Protein AF-A0A0B7N063-F1 (afdb_monomer_lite)

pLDDT: mean 73.92, std 15.14, range [39.44, 93.81]

Secondary structure (DSSP, 8-state):
-HHHHHHHHHHHHHHHHHHHHHHTS---------S------------PPP------HHHHHHHTTTS-TT-SPPPPHHHHHHHHHT-TTTTT------TTS--GGGS---

Structure (mmCIF, N/CA/C/O backbone):
data_AF-A0A0B7N063-F1
#
_entry.id   AF-A0A0B7N063-F1
#
loop_
_atom_site.group_PDB
_atom_site.id
_atom_site.type_symbol
_atom_site.label_atom_id
_atom_site.label_alt_id
_atom_site.label_comp_id
_atom_site.label_asym_id
_atom_site.label_entity_id
_atom_site.label_seq_id
_atom_site.pdbx_PDB_ins_code
_atom_site.Cartn_x
_atom_site.Cartn_y
_atom_site.Cartn_z
_atom_site.occupancy
_atom_site.B_iso_or_equiv
_atom_site.auth_seq_id
_atom_site.auth_comp_id
_atom_site.auth_asym_id
_atom_site.auth_atom_id
_atom_site.pdbx_PDB_model_num
ATOM 1 N N . MET A 1 1 ? -16.405 14.744 38.954 1.00 54.72 1 MET A N 1
ATOM 2 C CA . MET A 1 1 ? -15.033 14.353 38.566 1.00 54.72 1 MET A CA 1
ATOM 3 C C . MET A 1 1 ? -14.800 12.830 38.615 1.00 54.72 1 MET A C 1
ATOM 5 O O . MET A 1 1 ? -13.876 12.385 37.967 1.00 54.72 1 MET A O 1
ATOM 9 N N . SER A 1 2 ? -15.652 12.020 39.273 1.00 67.88 2 SER A N 1
ATOM 10 C CA . SER A 1 2 ? -15.370 10.596 39.583 1.00 67.88 2 SER A CA 1
ATOM 11 C C . SER A 1 2 ? -15.462 9.564 38.438 1.00 67.88 2 SER A C 1
ATOM 13 O O . SER A 1 2 ? -14.780 8.551 38.487 1.00 67.88 2 SER A O 1
ATOM 15 N N . SER A 1 3 ? -16.297 9.777 37.412 1.00 80.12 3 SER A N 1
ATOM 16 C CA . SER A 1 3 ? -16.650 8.708 36.450 1.00 80.12 3 SER A CA 1
ATOM 17 C C . SER A 1 3 ? -15.555 8.377 35.424 1.00 80.12 3 SER A C 1
ATOM 19 O O . SER A 1 3 ? -15.443 7.231 34.996 1.00 80.12 3 SER A O 1
ATOM 21 N N . LEU A 1 4 ? -14.731 9.355 35.035 1.00 86.38 4 LEU A N 1
ATOM 22 C CA . LEU A 1 4 ? -13.675 9.145 34.038 1.00 86.38 4 LEU A CA 1
ATOM 23 C C . LEU A 1 4 ? -12.477 8.397 34.632 1.00 86.38 4 LEU A C 1
ATOM 25 O O . LEU A 1 4 ? -11.893 7.531 33.985 1.00 86.38 4 LEU A O 1
ATOM 29 N N . GLU A 1 5 ? -12.137 8.712 35.881 1.00 87.19 5 GLU A N 1
ATOM 30 C CA . GLU A 1 5 ? -11.082 8.019 36.616 1.00 87.19 5 GLU A CA 1
ATOM 31 C C . GLU A 1 5 ? -11.471 6.556 36.837 1.00 87.19 5 GLU A C 1
ATOM 33 O O . GLU A 1 5 ? -10.658 5.664 36.621 1.00 87.19 5 GLU A O 1
ATOM 38 N N . GLU A 1 6 ? -12.729 6.285 37.180 1.00 87.50 6 GLU A N 1
ATOM 39 C CA . GLU A 1 6 ? -13.242 4.923 37.348 1.00 87.50 6 GLU A CA 1
ATOM 40 C C . GLU A 1 6 ? -13.185 4.112 36.041 1.00 87.50 6 GLU A C 1
ATOM 42 O O . GLU A 1 6 ? -12.720 2.970 36.034 1.00 87.50 6 GLU A O 1
ATOM 47 N N . GLN A 1 7 ? -13.541 4.728 34.909 1.00 89.62 7 GLN A N 1
ATOM 48 C CA . GLN A 1 7 ? -13.414 4.100 33.591 1.00 89.62 7 GLN A CA 1
ATOM 49 C C . GLN A 1 7 ? -11.950 3.792 33.233 1.00 89.62 7 GLN A C 1
ATOM 51 O O . GLN A 1 7 ? -11.662 2.730 32.675 1.00 89.62 7 GLN A O 1
ATOM 56 N N . LEU A 1 8 ? -11.017 4.687 33.572 1.00 93.75 8 LEU A N 1
ATOM 57 C CA . LEU A 1 8 ? -9.590 4.490 33.315 1.00 93.75 8 LEU A CA 1
ATOM 58 C C . LEU A 1 8 ? -9.012 3.350 34.166 1.00 93.75 8 LEU A C 1
ATOM 60 O O . LEU A 1 8 ? -8.255 2.529 33.646 1.00 93.75 8 LEU A O 1
ATOM 64 N N . HIS A 1 9 ? -9.421 3.241 35.433 1.00 93.56 9 HIS A N 1
ATOM 65 C CA . HIS A 1 9 ? -9.031 2.126 36.301 1.00 93.56 9 HIS A CA 1
ATOM 66 C C . HIS A 1 9 ? -9.573 0.788 35.795 1.00 93.56 9 HIS A C 1
ATOM 68 O O . HIS A 1 9 ? -8.835 -0.197 35.760 1.00 93.56 9 HIS A O 1
ATOM 74 N N . MET A 1 10 ? -10.830 0.750 35.350 1.00 92.81 10 MET A N 1
ATOM 75 C CA . MET A 1 10 ? -11.431 -0.459 34.787 1.00 92.81 10 MET A CA 1
ATOM 76 C C . MET A 1 10 ? -10.709 -0.901 33.507 1.00 92.81 10 MET A C 1
ATOM 78 O O . MET A 1 10 ? -10.372 -2.076 33.360 1.00 92.81 10 MET A O 1
ATOM 82 N N . MET A 1 11 ? -10.396 0.041 32.612 1.00 93.75 11 MET A N 1
ATOM 83 C CA . MET A 1 11 ? -9.627 -0.249 31.399 1.00 93.75 11 MET A CA 1
ATOM 84 C C . MET A 1 11 ? -8.227 -0.775 31.741 1.00 93.75 11 MET A C 1
ATOM 86 O O . MET A 1 11 ? -7.760 -1.743 31.140 1.00 93.75 11 MET A O 1
ATOM 90 N N . GLN A 1 12 ? -7.565 -0.178 32.734 1.00 93.81 12 GLN A N 1
ATOM 91 C CA . GLN A 1 12 ? -6.245 -0.618 33.171 1.00 93.81 12 GLN A CA 1
ATOM 92 C C . GLN A 1 12 ? -6.275 -2.032 33.764 1.00 93.81 12 GLN A C 1
ATOM 94 O O . GLN A 1 12 ? -5.411 -2.840 33.433 1.00 93.81 12 GLN A O 1
ATOM 99 N N . GLN A 1 13 ? -7.294 -2.371 34.558 1.00 92.06 13 GLN A N 1
ATOM 100 C CA . GLN A 1 13 ? -7.481 -3.736 35.062 1.00 92.06 13 GLN A CA 1
ATOM 101 C C . GLN A 1 13 ? -7.684 -4.747 33.930 1.00 92.06 13 GLN A C 1
ATOM 103 O O . GLN A 1 13 ? -7.097 -5.829 33.963 1.00 92.06 13 GLN A O 1
ATOM 108 N N . GLN A 1 14 ? -8.459 -4.385 32.905 1.00 91.31 14 GLN A N 1
ATOM 109 C CA . GLN A 1 14 ? -8.669 -5.234 31.732 1.00 91.31 14 GLN A CA 1
ATOM 110 C C . GLN A 1 14 ? -7.360 -5.518 30.984 1.00 91.31 14 GLN A C 1
ATOM 112 O O . GLN A 1 14 ? -7.111 -6.658 30.595 1.00 91.31 14 GLN A O 1
ATOM 117 N N . ILE A 1 15 ? -6.511 -4.500 30.815 1.00 92.56 15 ILE A N 1
ATOM 118 C CA . ILE A 1 15 ? -5.206 -4.636 30.154 1.00 92.56 15 ILE A CA 1
ATOM 119 C C . ILE A 1 15 ? -4.285 -5.553 30.964 1.00 92.56 15 ILE A C 1
ATOM 121 O O . ILE A 1 15 ? -3.679 -6.459 30.392 1.00 92.56 15 ILE A O 1
ATOM 125 N N . THR A 1 16 ? -4.211 -5.361 32.282 1.00 92.38 16 THR A N 1
ATOM 126 C CA . THR A 1 16 ? -3.376 -6.188 33.164 1.00 92.38 16 THR A CA 1
ATOM 127 C C . THR A 1 16 ? -3.793 -7.657 33.119 1.00 92.38 16 THR A C 1
ATOM 129 O O . THR A 1 16 ? -2.941 -8.528 32.950 1.00 92.38 16 THR A O 1
ATOM 132 N N . ALA A 1 17 ? -5.098 -7.939 33.175 1.00 89.50 17 ALA A N 1
ATOM 133 C CA . ALA A 1 17 ? -5.614 -9.303 33.077 1.00 89.50 17 ALA A CA 1
ATOM 134 C C . ALA A 1 17 ? -5.241 -9.968 31.738 1.00 89.50 17 ALA A C 1
ATOM 136 O O . ALA A 1 17 ? -4.841 -11.132 31.705 1.00 89.50 17 ALA A O 1
ATOM 137 N N . LEU A 1 18 ? -5.308 -9.220 30.631 1.00 87.75 18 LEU A N 1
ATOM 138 C CA . LEU A 1 18 ? -4.932 -9.721 29.306 1.00 87.75 18 LEU A CA 1
ATOM 139 C C . LEU A 1 18 ? -3.427 -10.008 29.198 1.00 87.75 18 LEU A C 1
ATOM 141 O O . LEU A 1 18 ? -3.026 -11.007 28.599 1.00 87.75 18 LEU A O 1
ATOM 145 N N . GLN A 1 19 ? -2.593 -9.154 29.795 1.00 85.88 19 GLN A N 1
ATOM 146 C CA . GLN A 1 19 ? -1.142 -9.343 29.833 1.00 85.88 19 GLN A CA 1
ATOM 147 C C . GLN A 1 19 ? -0.747 -10.583 30.636 1.00 85.88 19 GLN A C 1
ATOM 149 O O . GLN A 1 19 ? 0.129 -11.329 30.200 1.00 85.88 19 GLN A O 1
ATOM 154 N N . GLU A 1 20 ? -1.407 -10.833 31.767 1.00 84.50 20 GLU A N 1
ATOM 155 C CA . GLU A 1 20 ? -1.178 -12.023 32.589 1.00 84.50 20 GLU A CA 1
ATOM 156 C C . GLU A 1 20 ? -1.588 -13.305 31.848 1.00 84.50 20 GLU A C 1
ATOM 158 O O . GLU A 1 20 ? -0.870 -14.306 31.874 1.00 84.50 20 GLU A O 1
ATOM 163 N N . GLN A 1 21 ? -2.683 -13.254 31.084 1.00 80.94 21 GLN A N 1
ATOM 164 C CA . GLN A 1 21 ? -3.135 -14.370 30.253 1.00 80.94 21 GLN A CA 1
ATOM 165 C C . GLN A 1 21 ? -2.151 -14.706 29.119 1.00 80.94 21 GLN A C 1
ATOM 167 O O . GLN A 1 21 ? -1.967 -15.879 28.795 1.00 80.94 21 GLN A O 1
ATOM 172 N N . LEU A 1 22 ? -1.503 -13.694 28.529 1.00 78.94 22 LEU A N 1
ATOM 173 C CA . LEU A 1 22 ? -0.455 -13.886 27.519 1.00 78.94 22 LEU A CA 1
ATOM 174 C C . LEU A 1 22 ? 0.868 -14.358 28.131 1.00 78.94 22 LEU A C 1
ATOM 176 O O . LEU A 1 22 ? 1.549 -15.178 27.524 1.00 78.94 22 LEU A O 1
ATOM 180 N N . HIS A 1 23 ? 1.222 -13.885 29.329 1.00 74.06 23 HIS A N 1
ATOM 181 C CA . HIS A 1 23 ? 2.423 -14.337 30.041 1.00 74.06 23 HIS A CA 1
ATOM 182 C C . HIS A 1 23 ? 2.328 -15.796 30.488 1.00 74.06 23 HIS A C 1
ATOM 184 O O . HIS A 1 23 ? 3.316 -16.524 30.435 1.00 74.06 23 HIS A O 1
ATOM 190 N N . ASN A 1 24 ? 1.136 -16.225 30.904 1.00 71.75 24 ASN A N 1
ATOM 191 C CA . ASN A 1 24 ? 0.874 -17.595 31.334 1.00 71.75 24 ASN A CA 1
ATOM 192 C C . ASN A 1 24 ? 0.534 -18.530 30.163 1.00 71.75 24 ASN A C 1
ATOM 194 O O . ASN A 1 24 ? 0.303 -19.723 30.376 1.00 71.75 24 ASN A O 1
ATOM 198 N N . ALA A 1 25 ? 0.499 -18.019 28.926 1.00 62.91 25 ALA A N 1
ATOM 199 C CA . ALA A 1 25 ? 0.357 -18.859 27.752 1.00 62.91 25 ALA A CA 1
ATOM 200 C C . ALA A 1 25 ? 1.618 -19.732 27.623 1.00 62.91 25 ALA A C 1
ATOM 202 O O . ALA A 1 25 ? 2.727 -19.197 27.560 1.00 62.91 25 ALA A O 1
ATOM 203 N N . PRO A 1 26 ? 1.492 -21.071 27.588 1.00 61.53 26 PRO A N 1
ATOM 204 C CA . PRO A 1 26 ? 2.647 -21.941 27.456 1.00 61.53 26 PRO A CA 1
ATOM 205 C C . PRO A 1 26 ? 3.354 -21.655 26.129 1.00 61.53 26 PRO A C 1
ATOM 207 O O . PRO A 1 26 ? 2.873 -22.016 25.055 1.00 61.53 26 PRO A O 1
ATOM 210 N N . LEU A 1 27 ? 4.527 -21.027 26.214 1.00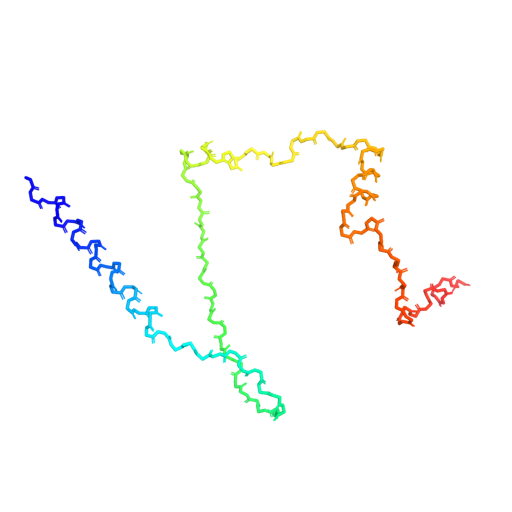 59.38 27 LEU A N 1
ATOM 211 C CA . LEU A 1 27 ? 5.497 -20.928 25.130 1.00 59.38 27 LEU A CA 1
ATOM 212 C C . LEU A 1 27 ? 6.179 -22.288 24.969 1.00 59.38 27 LEU A C 1
ATOM 214 O O . LEU A 1 27 ? 7.375 -22.426 25.211 1.00 59.38 27 LEU A O 1
ATOM 218 N N . THR A 1 28 ? 5.429 -23.330 24.606 1.00 57.94 28 THR A N 1
ATOM 219 C CA . THR A 1 28 ? 6.072 -24.530 24.070 1.00 57.94 28 THR A CA 1
ATOM 220 C C . THR A 1 28 ? 6.726 -24.121 22.755 1.00 57.94 28 THR A C 1
ATOM 222 O O . THR A 1 28 ? 6.000 -23.709 21.842 1.00 57.94 28 THR A O 1
ATOM 225 N N . PRO A 1 29 ? 8.063 -24.209 22.626 1.00 53.00 29 PRO A N 1
ATOM 226 C CA . PRO A 1 29 ? 8.703 -24.067 21.330 1.00 53.00 29 PRO A CA 1
ATOM 227 C C . PRO A 1 29 ? 8.032 -25.060 20.381 1.00 53.00 29 PRO A C 1
ATOM 229 O O . PRO A 1 29 ? 7.755 -26.193 20.783 1.00 53.00 29 PRO A O 1
ATOM 232 N N . MET A 1 30 ? 7.748 -24.659 19.139 1.00 49.19 30 MET A N 1
ATOM 233 C CA . MET A 1 30 ? 7.413 -25.616 18.084 1.00 49.19 30 MET A CA 1
ATOM 234 C C . MET A 1 30 ? 8.639 -26.502 17.854 1.00 49.19 30 MET A C 1
ATOM 236 O O . MET A 1 30 ? 9.471 -26.241 16.991 1.00 49.19 30 MET A O 1
ATOM 240 N N . GLN A 1 31 ? 8.789 -27.525 18.686 1.00 45.75 31 GLN A N 1
ATOM 241 C CA . GLN A 1 31 ? 9.777 -28.561 18.510 1.00 45.75 31 GLN A CA 1
ATOM 242 C C . GLN A 1 31 ? 9.187 -29.502 17.466 1.00 45.75 31 GLN A C 1
ATOM 244 O O . GLN A 1 31 ? 8.264 -30.266 17.750 1.00 45.75 31 GLN A O 1
ATOM 249 N N . SER A 1 32 ? 9.667 -29.385 16.230 1.00 45.94 32 SER A N 1
ATOM 250 C CA . SER A 1 32 ? 9.403 -30.362 15.180 1.00 45.94 32 SER A CA 1
ATOM 251 C C . SER A 1 32 ? 9.949 -31.705 15.662 1.00 45.94 32 SER A C 1
ATOM 253 O O . SER A 1 32 ? 11.153 -31.945 15.609 1.00 45.94 32 SER A O 1
ATOM 255 N N . ALA A 1 33 ? 9.082 -32.545 16.225 1.00 41.09 33 ALA A N 1
ATOM 256 C CA . ALA A 1 33 ? 9.431 -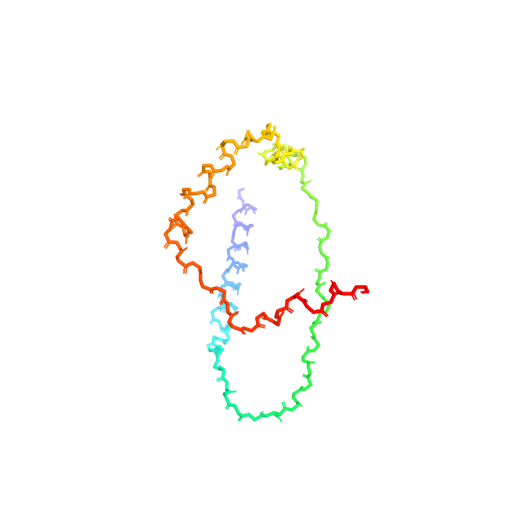33.913 16.562 1.00 41.09 33 ALA A CA 1
ATOM 257 C C . ALA A 1 33 ? 9.555 -34.687 15.249 1.00 41.09 33 ALA A C 1
ATOM 259 O O . ALA A 1 33 ? 8.559 -34.990 14.590 1.00 41.09 33 ALA A O 1
ATOM 260 N N . ASP A 1 34 ? 10.798 -34.936 14.854 1.00 47.47 34 ASP A N 1
ATOM 261 C CA . ASP A 1 34 ? 11.122 -35.833 13.761 1.00 47.47 34 ASP A CA 1
ATOM 262 C C . ASP A 1 34 ? 10.727 -37.263 14.164 1.00 47.47 34 ASP A C 1
ATOM 264 O O . ASP A 1 34 ? 11.034 -37.719 15.266 1.00 47.47 34 ASP A O 1
ATOM 268 N N . GLY A 1 35 ? 10.011 -37.953 13.277 1.00 52.84 35 GLY A N 1
ATOM 269 C CA . GLY A 1 35 ? 9.783 -39.396 13.355 1.00 52.84 35 GLY A CA 1
ATOM 270 C C . GLY A 1 35 ? 8.786 -39.888 14.409 1.00 52.84 35 GLY A C 1
ATOM 271 O O . GLY A 1 35 ? 9.168 -40.347 15.479 1.00 52.84 35 GLY A O 1
ATOM 272 N N . THR A 1 36 ? 7.501 -39.923 14.051 1.00 39.44 36 THR A N 1
ATOM 273 C CA . THR A 1 36 ? 6.638 -41.128 14.059 1.00 39.44 36 THR A CA 1
ATOM 274 C C . THR A 1 36 ? 5.214 -40.667 13.781 1.00 39.44 36 THR A C 1
ATOM 276 O O . THR A 1 36 ? 4.638 -39.898 14.549 1.00 39.44 36 THR A O 1
ATOM 279 N N . ALA A 1 37 ? 4.649 -41.136 12.668 1.00 49.28 37 ALA A N 1
ATOM 280 C CA . ALA A 1 37 ? 3.265 -40.911 12.278 1.00 49.28 37 ALA A CA 1
ATOM 281 C C . ALA A 1 37 ? 2.309 -41.478 13.340 1.00 49.28 37 ALA A C 1
ATOM 283 O O . ALA A 1 37 ? 1.847 -42.611 13.253 1.00 49.28 37 ALA A O 1
ATOM 284 N N . THR A 1 38 ? 2.018 -40.675 14.358 1.00 43.34 38 THR A N 1
ATOM 285 C CA . THR A 1 38 ? 0.880 -40.883 15.243 1.00 43.34 38 THR A CA 1
ATOM 286 C C . THR A 1 38 ? -0.240 -40.042 14.664 1.00 43.34 38 THR A C 1
ATOM 288 O O . THR A 1 38 ? -0.150 -38.815 14.627 1.00 43.34 38 THR A O 1
ATOM 291 N N . THR A 1 39 ? -1.270 -40.708 14.152 1.00 56.00 39 THR A N 1
ATOM 292 C CA . THR A 1 39 ? -2.530 -40.111 13.712 1.00 56.00 39 THR A CA 1
ATOM 293 C C . THR A 1 39 ? -3.207 -39.429 14.901 1.00 56.00 39 THR A C 1
ATOM 295 O O . THR A 1 39 ? -4.095 -39.990 15.539 1.00 56.00 39 THR A O 1
ATOM 298 N N . LEU A 1 40 ? -2.754 -38.226 15.245 1.00 57.28 40 LEU A N 1
ATOM 299 C CA . LEU A 1 40 ? -3.515 -37.314 16.082 1.00 57.28 40 LEU A CA 1
ATOM 300 C C . LEU A 1 40 ? -4.774 -36.930 15.295 1.00 57.28 40 LEU A C 1
ATOM 302 O O . LEU A 1 40 ? -4.665 -36.655 14.094 1.00 57.28 40 LEU A O 1
ATOM 306 N N . PRO A 1 41 ? -5.963 -36.906 15.924 1.00 57.12 41 PRO A N 1
ATOM 307 C CA . PRO A 1 41 ? -7.140 -36.360 15.269 1.00 57.12 41 PRO A CA 1
ATOM 308 C C . PRO A 1 41 ? -6.778 -34.931 14.874 1.00 57.12 41 PRO A C 1
ATOM 310 O O . PRO A 1 41 ? -6.352 -34.155 15.735 1.00 57.12 41 PRO A O 1
ATOM 313 N N . LEU A 1 42 ? -6.855 -34.617 13.573 1.00 62.19 42 LEU A N 1
ATOM 314 C CA . LEU A 1 42 ? -6.657 -33.258 13.077 1.00 62.19 42 LEU A CA 1
ATOM 315 C C . LEU A 1 42 ? -7.472 -32.354 13.995 1.00 62.19 42 LEU A C 1
ATOM 317 O O . LEU A 1 42 ? -8.695 -32.490 14.046 1.00 62.19 42 LEU A O 1
ATOM 321 N N . ARG A 1 43 ? -6.791 -31.511 14.784 1.00 61.38 43 ARG A N 1
ATOM 322 C CA . ARG A 1 43 ? -7.467 -30.576 15.681 1.00 61.38 43 ARG A CA 1
ATOM 323 C C . ARG A 1 43 ? -8.490 -29.862 14.817 1.00 61.38 43 ARG A C 1
ATOM 325 O O . ARG A 1 43 ? -8.082 -29.289 13.809 1.00 61.38 43 ARG A O 1
ATOM 332 N N . SER A 1 44 ? -9.780 -29.964 15.152 1.00 62.28 44 SER A N 1
ATOM 333 C CA . SER A 1 44 ? -10.813 -29.200 14.461 1.00 62.28 44 SER A CA 1
ATOM 334 C C . SER A 1 44 ? -10.335 -27.761 14.467 1.00 62.28 44 SER A C 1
ATOM 336 O O . SER A 1 44 ? -10.284 -27.128 15.522 1.00 62.28 44 SER A O 1
ATOM 338 N N . MET A 1 45 ? -9.875 -27.294 13.308 1.00 64.19 45 MET A N 1
ATOM 339 C CA . MET A 1 45 ? -9.544 -25.902 13.084 1.00 64.19 45 MET A CA 1
ATOM 340 C C . MET A 1 45 ? -10.887 -25.221 13.267 1.00 64.19 45 MET A C 1
ATOM 342 O O . MET A 1 45 ? -11.742 -25.319 12.387 1.00 64.19 45 MET A O 1
ATOM 346 N N . GLY A 1 46 ? -11.132 -24.707 14.478 1.00 67.19 46 GLY A N 1
ATOM 347 C CA . GLY A 1 46 ? -12.392 -24.072 14.828 1.00 67.19 46 GLY A CA 1
ATOM 348 C C . GLY A 1 46 ? -12.778 -23.130 13.700 1.00 67.19 46 GLY A C 1
ATOM 349 O O . GLY A 1 46 ? -11.904 -22.512 13.087 1.00 67.19 46 GLY A O 1
ATOM 350 N N . THR A 1 47 ? -14.065 -23.079 13.369 1.00 69.06 47 THR A N 1
ATOM 351 C CA . THR A 1 47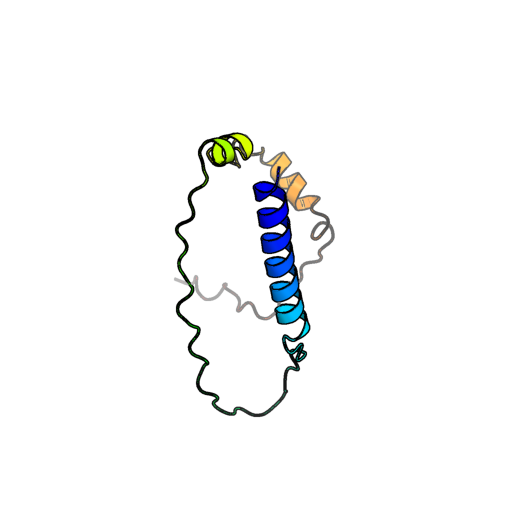 ? -14.562 -22.189 12.320 1.00 69.06 47 THR A CA 1
ATOM 352 C C . THR A 1 47 ? -14.023 -20.796 12.592 1.00 69.06 47 THR A C 1
ATOM 354 O O . THR A 1 47 ? -14.334 -20.210 13.631 1.00 69.06 47 THR A O 1
ATOM 357 N N . ARG A 1 48 ? -13.145 -20.316 11.701 1.00 76.56 48 ARG A N 1
ATOM 358 C CA . ARG A 1 48 ? -12.511 -19.007 11.826 1.00 76.56 48 ARG A CA 1
ATOM 359 C C . ARG A 1 48 ? -13.638 -17.992 12.015 1.00 76.56 48 ARG A C 1
ATOM 361 O O . ARG A 1 48 ? -14.503 -17.936 11.140 1.00 76.56 48 ARG A O 1
ATOM 368 N N . PRO A 1 49 ? -13.667 -17.241 13.127 1.00 77.19 49 PRO A N 1
ATOM 369 C CA . PRO A 1 49 ? -14.675 -16.216 13.312 1.00 77.19 49 PRO A CA 1
ATOM 370 C C . PRO A 1 49 ? -14.636 -15.282 12.104 1.00 77.19 49 PRO A C 1
ATOM 372 O O . PRO A 1 49 ? -13.577 -14.750 11.756 1.00 77.19 49 PRO A O 1
ATOM 375 N N . HIS A 1 50 ? -15.767 -15.173 11.415 1.00 79.38 50 HIS A N 1
ATOM 376 C CA . HIS A 1 50 ? -15.914 -14.231 10.322 1.00 79.38 50 HIS A CA 1
ATOM 377 C C . HIS A 1 50 ? -16.218 -12.873 10.935 1.00 79.38 50 HIS A C 1
ATOM 379 O O . HIS A 1 50 ? -17.191 -12.736 11.676 1.00 79.38 50 HIS A O 1
ATOM 385 N N . TYR A 1 51 ? -15.365 -11.895 10.660 1.00 80.69 51 TYR A N 1
ATOM 386 C CA . TYR A 1 51 ? -15.605 -10.516 11.049 1.00 80.69 51 TYR A CA 1
ATOM 387 C C . TYR A 1 51 ? -15.794 -9.709 9.778 1.00 80.69 51 TYR A C 1
ATOM 389 O O . TYR A 1 51 ? -14.831 -9.412 9.072 1.00 80.69 51 TYR A O 1
ATOM 397 N N . ASP A 1 52 ? -17.046 -9.360 9.510 1.00 82.38 52 ASP A N 1
ATOM 398 C CA . ASP A 1 52 ? -17.409 -8.370 8.507 1.00 82.38 52 ASP A CA 1
ATOM 399 C C . ASP A 1 52 ? -17.050 -6.984 9.051 1.00 82.38 52 ASP A C 1
ATOM 401 O O . ASP A 1 52 ? -17.880 -6.263 9.602 1.00 82.38 52 ASP A O 1
ATOM 405 N N . TRP A 1 53 ? -15.766 -6.636 8.988 1.00 87.12 53 TRP A N 1
ATOM 406 C CA . TRP A 1 53 ? -15.320 -5.290 9.318 1.00 87.12 53 TRP A CA 1
ATOM 407 C C . TRP A 1 53 ? -15.570 -4.361 8.130 1.00 87.12 53 TRP A C 1
ATOM 409 O O . TRP A 1 53 ? -15.156 -4.649 7.009 1.00 87.12 53 TRP A O 1
ATOM 419 N N . SER A 1 54 ? -16.198 -3.218 8.398 1.00 87.19 54 SER A N 1
ATOM 420 C CA . SER A 1 54 ? -16.270 -2.083 7.477 1.00 87.19 54 SER A CA 1
ATOM 421 C C . SER A 1 54 ? -15.674 -0.854 8.169 1.00 87.19 54 SER A C 1
ATOM 423 O O . SER A 1 54 ? -16.001 -0.615 9.335 1.00 87.19 54 SER A O 1
ATOM 425 N N . PRO A 1 55 ? -14.790 -0.086 7.507 1.00 89.44 55 PRO A N 1
ATOM 426 C CA . PRO A 1 55 ? -14.238 1.132 8.089 1.00 89.44 55 PRO A CA 1
ATOM 427 C C . PRO A 1 55 ? -15.343 2.175 8.325 1.00 89.44 55 PRO A C 1
ATOM 429 O O . PRO A 1 55 ? -16.316 2.250 7.576 1.00 89.44 55 PRO A O 1
ATOM 432 N N . SER A 1 56 ? -15.202 2.980 9.381 1.00 91.50 56 SER A N 1
ATOM 433 C CA . SER A 1 56 ? -16.064 4.149 9.587 1.00 91.50 56 SER A CA 1
ATOM 434 C C . SER A 1 56 ? -15.735 5.242 8.569 1.00 91.50 56 SER A C 1
ATOM 436 O O . SER A 1 56 ? -14.595 5.330 8.130 1.00 91.50 56 SER A O 1
ATOM 438 N N . GLU A 1 57 ? -16.691 6.117 8.245 1.00 90.56 57 GLU A N 1
ATOM 439 C CA . GLU A 1 57 ? -16.524 7.186 7.240 1.00 90.56 57 GLU A CA 1
ATOM 440 C C . GLU A 1 57 ? -15.253 8.029 7.457 1.00 90.56 57 GLU A C 1
ATOM 442 O O . GLU A 1 57 ? -14.440 8.171 6.548 1.00 90.56 57 GLU A O 1
ATOM 447 N N . GLY A 1 58 ? -15.003 8.484 8.690 1.00 92.62 58 GLY A N 1
ATOM 448 C CA . GLY A 1 58 ? -13.790 9.249 9.003 1.00 92.62 58 GLY A CA 1
ATOM 449 C C . GLY A 1 58 ? -12.491 8.442 8.881 1.00 92.62 58 GLY A C 1
ATOM 450 O O . GLY A 1 58 ? -11.441 9.005 8.588 1.00 92.62 58 GLY A O 1
ATOM 451 N N . LEU A 1 59 ? -12.541 7.122 9.085 1.00 89.69 59 LEU A N 1
ATOM 452 C CA . LEU A 1 59 ? -11.381 6.241 8.924 1.00 89.69 59 LEU A CA 1
ATOM 453 C C . LEU A 1 59 ? -11.147 5.918 7.445 1.00 89.69 59 LEU A C 1
ATOM 455 O O . LEU A 1 59 ? -10.002 5.897 7.003 1.00 89.69 59 LEU A O 1
ATOM 459 N N . THR A 1 60 ? -12.221 5.729 6.681 1.00 91.19 60 THR A N 1
ATOM 460 C CA . THR A 1 60 ? -12.205 5.582 5.225 1.00 91.19 60 THR A CA 1
ATOM 461 C C . THR A 1 60 ? -11.548 6.784 4.558 1.00 91.19 60 THR A C 1
ATOM 463 O O . THR A 1 60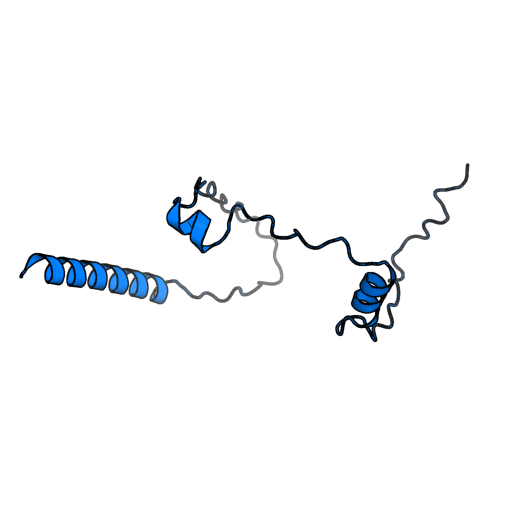 ? -10.658 6.599 3.729 1.00 91.19 60 THR A O 1
ATOM 466 N N . GLU A 1 61 ? -11.930 7.999 4.962 1.00 90.75 61 GLU A N 1
ATOM 467 C CA . GLU A 1 61 ? -11.364 9.245 4.440 1.00 90.75 61 GLU A CA 1
ATOM 468 C C . GLU A 1 61 ? -9.901 9.428 4.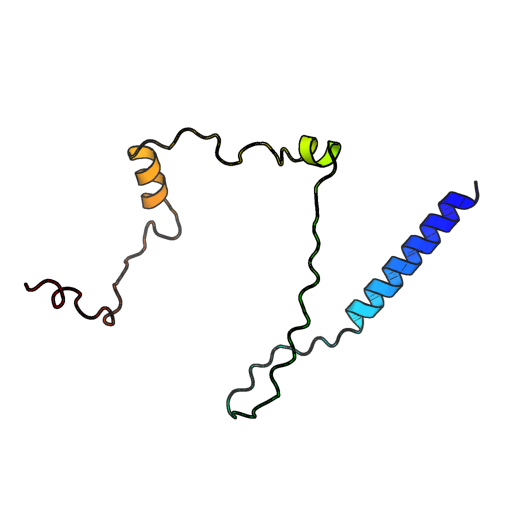872 1.00 90.75 61 GLU A C 1
ATOM 470 O O . GLU A 1 61 ? -9.038 9.677 4.032 1.00 90.75 61 GLU A O 1
ATOM 475 N N . LEU A 1 62 ? -9.589 9.212 6.157 1.00 90.44 62 LEU A N 1
ATOM 476 C CA . LEU A 1 62 ? -8.228 9.349 6.691 1.00 90.44 62 LEU A CA 1
ATOM 477 C C . LEU A 1 62 ? -7.231 8.384 6.037 1.00 90.44 62 LEU A C 1
ATOM 479 O O . LEU A 1 62 ? -6.096 8.758 5.748 1.00 90.44 62 LEU A O 1
ATOM 483 N N . MET A 1 63 ? -7.639 7.131 5.846 1.00 86.88 63 MET A N 1
ATOM 484 C CA . MET A 1 63 ? -6.789 6.079 5.285 1.00 86.88 63 MET A CA 1
ATOM 485 C C . MET A 1 63 ? -6.876 6.002 3.759 1.00 86.88 63 MET A C 1
ATOM 487 O O . MET A 1 63 ? -6.174 5.188 3.161 1.00 86.88 63 MET A O 1
ATOM 491 N N . GLY A 1 64 ? -7.744 6.802 3.130 1.00 85.50 64 GLY A N 1
ATOM 492 C CA . GLY A 1 64 ? -8.004 6.745 1.695 1.00 85.50 64 GLY A CA 1
ATOM 493 C C . GLY A 1 64 ? -8.380 5.340 1.230 1.00 85.50 64 GLY A C 1
ATOM 494 O O . GLY A 1 64 ? -7.907 4.909 0.184 1.00 85.50 64 GLY A O 1
ATOM 495 N N . VAL A 1 65 ? -9.192 4.608 2.002 1.00 86.19 65 VAL A N 1
ATOM 496 C CA . VAL A 1 65 ? -9.493 3.184 1.736 1.00 86.19 65 VAL A CA 1
ATOM 497 C C . VAL A 1 65 ? -10.171 2.997 0.375 1.00 86.19 65 VAL A C 1
ATOM 499 O O . VAL A 1 65 ? -9.897 2.022 -0.320 1.00 86.19 65 VAL A O 1
ATOM 502 N N . ASP A 1 66 ? -10.986 3.973 -0.032 1.00 82.44 66 ASP A N 1
ATOM 503 C CA . ASP A 1 66 ? -11.650 4.005 -1.342 1.00 82.44 66 ASP A CA 1
ATOM 504 C C . ASP A 1 66 ? -10.767 4.591 -2.455 1.00 82.44 66 ASP A C 1
ATOM 506 O O . ASP A 1 66 ? -11.155 4.618 -3.625 1.00 82.44 66 ASP A O 1
ATOM 510 N N . THR A 1 67 ? -9.565 5.066 -2.118 1.00 80.31 67 THR A N 1
ATOM 511 C CA . THR A 1 67 ? -8.603 5.539 -3.112 1.00 80.31 67 THR A CA 1
ATOM 512 C C . THR A 1 67 ? -7.926 4.326 -3.739 1.00 80.31 67 THR A C 1
ATOM 514 O O . THR A 1 67 ? -7.301 3.535 -3.028 1.00 80.31 67 THR A O 1
ATOM 517 N N . PRO A 1 68 ? -7.986 4.159 -5.070 1.00 80.25 68 PRO A N 1
ATOM 518 C CA . PRO A 1 68 ? -7.287 3.062 -5.713 1.00 80.25 68 PRO A CA 1
ATOM 519 C C . PRO A 1 68 ? -5.783 3.169 -5.427 1.00 80.25 68 PRO A C 1
ATOM 521 O O . PRO A 1 68 ? -5.131 4.137 -5.811 1.00 80.25 68 PRO A O 1
ATOM 524 N N . LEU A 1 69 ? -5.213 2.151 -4.777 1.00 73.19 69 LEU A N 1
ATOM 525 C CA . LEU A 1 69 ? -3.786 2.117 -4.419 1.00 73.19 69 LEU A CA 1
ATOM 526 C C . LEU A 1 69 ? -2.856 2.153 -5.646 1.00 73.19 69 LEU A C 1
ATOM 528 O O . LEU A 1 69 ? -1.670 2.450 -5.532 1.00 73.19 69 LEU A O 1
ATOM 532 N N . HIS A 1 70 ? -3.399 1.864 -6.830 1.00 68.50 70 HIS A N 1
ATOM 533 C CA . HIS A 1 70 ? -2.676 1.785 -8.095 1.00 68.50 70 HIS A CA 1
ATOM 534 C C . HIS A 1 70 ? -3.266 2.760 -9.127 1.00 68.50 70 HIS A C 1
ATOM 536 O O . HIS A 1 70 ? -3.676 2.361 -10.211 1.00 68.50 70 HIS A O 1
ATOM 542 N N . ILE A 1 71 ? -3.326 4.050 -8.782 1.00 57.62 71 ILE A N 1
ATOM 543 C CA . ILE A 1 71 ? -3.628 5.144 -9.730 1.00 57.62 71 ILE A CA 1
ATOM 544 C C . ILE A 1 71 ? -2.434 5.530 -10.616 1.00 57.62 71 ILE A C 1
ATOM 546 O O . ILE A 1 71 ? -2.549 6.411 -11.467 1.00 57.62 71 ILE A O 1
ATOM 550 N N . THR A 1 72 ? -1.269 4.913 -10.421 1.00 67.81 72 THR A N 1
ATOM 551 C CA . THR A 1 72 ? -0.090 5.214 -11.231 1.00 67.81 72 THR A CA 1
ATOM 552 C C . THR A 1 72 ? -0.325 4.769 -12.666 1.00 67.81 72 THR A C 1
ATOM 554 O O . THR A 1 72 ? -0.679 3.612 -12.906 1.00 67.81 72 THR A O 1
ATOM 557 N N . THR A 1 73 ? -0.083 5.671 -13.617 1.00 75.62 73 THR A N 1
ATOM 558 C CA . THR A 1 73 ? 0.047 5.314 -15.030 1.00 75.62 73 THR A CA 1
ATOM 559 C C . THR A 1 73 ? 0.956 4.092 -15.155 1.00 75.62 73 THR A C 1
ATOM 561 O O . THR A 1 73 ? 1.982 4.033 -14.467 1.00 75.62 73 THR A O 1
ATOM 564 N N . PRO A 1 74 ? 0.591 3.098 -15.984 1.00 76.69 74 PRO A N 1
ATOM 565 C CA . PRO A 1 74 ? 1.440 1.938 -16.181 1.00 76.69 74 PRO A CA 1
ATOM 566 C C . PRO A 1 74 ? 2.825 2.418 -16.612 1.00 76.69 74 PRO A C 1
ATOM 568 O O . PRO A 1 74 ? 2.952 3.246 -17.515 1.00 76.69 74 PRO A O 1
ATOM 571 N N . LEU A 1 75 ? 3.843 1.924 -15.912 1.00 81.56 75 LEU A N 1
ATOM 572 C CA . LEU A 1 75 ? 5.236 2.235 -16.200 1.00 81.56 75 LEU A CA 1
ATOM 573 C C . LEU A 1 75 ? 5.546 1.917 -17.664 1.00 81.56 75 LEU A C 1
ATOM 575 O O . LEU A 1 75 ? 5.075 0.906 -18.198 1.00 81.56 75 LEU A O 1
ATOM 579 N N . SER A 1 76 ? 6.376 2.746 -18.295 1.00 87.56 76 SER A N 1
ATOM 580 C CA . SER A 1 76 ? 6.899 2.431 -19.621 1.00 87.56 76 SER A CA 1
ATOM 581 C C . SER A 1 76 ? 7.706 1.130 -19.581 1.00 87.56 76 SER A C 1
ATOM 583 O O . SER A 1 76 ? 8.255 0.746 -18.544 1.00 87.56 76 SER A O 1
ATOM 585 N N . ASP A 1 77 ? 7.819 0.441 -20.716 1.00 85.56 77 ASP A N 1
ATOM 586 C CA . ASP A 1 77 ? 8.574 -0.818 -20.775 1.00 85.56 77 ASP A CA 1
ATOM 587 C C . ASP A 1 77 ? 10.036 -0.648 -20.334 1.00 85.56 77 ASP A C 1
ATOM 589 O O . ASP A 1 77 ? 10.595 -1.538 -19.694 1.00 85.56 77 ASP A O 1
ATOM 593 N N . SER A 1 78 ? 10.630 0.521 -20.587 1.00 88.81 78 SER A N 1
ATOM 594 C CA . SER A 1 78 ? 11.973 0.881 -20.122 1.00 88.81 78 SER A CA 1
ATOM 595 C C . SER A 1 78 ? 12.066 0.963 -18.596 1.00 88.81 78 SER A C 1
ATOM 597 O O . SER A 1 78 ? 13.017 0.451 -18.007 1.00 88.81 78 SER A O 1
ATOM 599 N N . GLU A 1 79 ? 11.083 1.579 -17.938 1.00 87.19 79 GLU A N 1
ATOM 600 C CA . GLU A 1 79 ? 11.036 1.691 -16.474 1.00 87.19 79 GLU A CA 1
ATOM 601 C C . GLU A 1 79 ? 10.769 0.336 -15.821 1.00 87.19 79 GLU A C 1
ATOM 603 O O . GLU A 1 79 ? 11.427 -0.023 -14.845 1.00 87.19 79 GLU A O 1
ATOM 608 N N . ARG A 1 80 ? 9.864 -0.462 -16.400 1.00 85.81 80 ARG A N 1
ATOM 609 C CA . ARG A 1 80 ? 9.610 -1.840 -15.954 1.00 85.81 80 ARG A CA 1
ATOM 610 C C . ARG A 1 80 ? 10.873 -2.687 -16.037 1.00 85.81 80 ARG A C 1
ATOM 612 O O . ARG A 1 80 ? 11.206 -3.381 -15.080 1.00 85.81 80 ARG A O 1
ATOM 619 N N . LYS A 1 81 ? 11.584 -2.607 -17.165 1.00 84.69 81 LYS A N 1
ATOM 620 C CA . LYS A 1 81 ? 12.855 -3.302 -17.375 1.00 84.69 81 LYS A CA 1
ATOM 621 C C . LYS A 1 81 ? 13.895 -2.874 -16.339 1.00 84.69 81 LYS A C 1
ATOM 623 O O . LYS A 1 81 ? 14.511 -3.735 -15.726 1.00 84.69 81 LYS A O 1
ATOM 628 N N . ASN A 1 82 ? 14.020 -1.573 -16.081 1.00 86.44 82 ASN A N 1
ATOM 629 C CA . ASN A 1 82 ? 14.950 -1.043 -15.085 1.00 86.44 82 ASN A CA 1
ATOM 630 C C . ASN A 1 82 ? 14.645 -1.564 -13.669 1.00 86.44 82 ASN A C 1
ATOM 632 O O . ASN A 1 82 ? 15.550 -2.026 -12.984 1.00 86.44 82 ASN A O 1
ATOM 636 N N . ILE A 1 83 ? 13.374 -1.585 -13.250 1.00 84.75 83 ILE A N 1
ATOM 637 C CA . ILE A 1 83 ? 12.992 -2.134 -11.938 1.00 84.75 83 ILE A CA 1
ATOM 638 C C . ILE A 1 83 ? 13.390 -3.605 -11.820 1.00 84.75 83 ILE A C 1
ATOM 640 O O . ILE A 1 83 ? 13.907 -3.992 -10.781 1.00 84.75 83 ILE A O 1
ATOM 644 N N . ILE A 1 84 ? 13.172 -4.413 -12.860 1.00 82.19 84 ILE A N 1
ATOM 645 C CA . ILE A 1 84 ? 13.498 -5.846 -12.843 1.00 82.19 84 ILE A CA 1
ATOM 646 C C . ILE A 1 84 ? 15.018 -6.061 -12.829 1.00 82.19 84 ILE A C 1
ATOM 648 O O . ILE A 1 84 ? 15.520 -6.829 -12.013 1.00 82.19 84 ILE A O 1
ATOM 652 N N . GLU A 1 85 ? 15.753 -5.379 -13.707 1.00 80.44 85 GLU A N 1
ATOM 653 C CA . GLU A 1 85 ? 17.205 -5.549 -13.858 1.00 80.44 85 GLU A CA 1
ATOM 654 C C . GLU A 1 85 ? 17.993 -4.985 -12.670 1.00 80.44 85 GLU A C 1
ATOM 656 O O . GLU A 1 85 ? 19.022 -5.543 -12.294 1.00 80.44 85 GLU A O 1
ATOM 661 N N . CYS A 1 86 ? 17.492 -3.922 -12.037 1.00 80.94 86 CYS A N 1
ATOM 662 C CA . CYS A 1 86 ? 18.115 -3.304 -10.868 1.00 80.94 86 CYS A CA 1
ATOM 663 C C . CYS A 1 86 ? 17.532 -3.798 -9.538 1.00 80.94 86 CYS A C 1
ATOM 665 O O . CYS A 1 86 ? 17.899 -3.260 -8.492 1.00 80.94 86 CYS A O 1
ATOM 667 N N . TYR A 1 87 ? 16.627 -4.786 -9.535 1.00 84.19 87 TYR A N 1
ATOM 668 C CA . TYR A 1 87 ? 16.048 -5.288 -8.291 1.00 84.19 87 TYR A CA 1
ATOM 669 C C . TYR A 1 87 ? 17.138 -6.010 -7.482 1.00 84.19 87 TYR A C 1
ATOM 671 O O . TYR A 1 87 ? 17.593 -7.075 -7.905 1.00 84.19 87 TYR A O 1
ATOM 679 N N . PRO A 1 88 ? 17.573 -5.479 -6.320 1.00 78.81 88 PRO A N 1
ATOM 680 C CA . PRO A 1 88 ? 18.796 -5.943 -5.657 1.00 78.81 88 PRO A CA 1
ATOM 681 C C . PRO A 1 88 ? 18.841 -7.452 -5.357 1.00 78.81 88 PRO A C 1
ATOM 683 O O . PRO A 1 88 ? 19.907 -8.045 -5.509 1.00 78.81 88 PRO A O 1
ATOM 686 N N . PRO A 1 89 ? 17.718 -8.113 -5.001 1.00 79.38 89 PRO A N 1
ATOM 687 C CA . PRO A 1 89 ? 17.701 -9.563 -4.806 1.00 79.38 89 PRO A CA 1
ATOM 688 C C . PRO A 1 89 ? 17.994 -10.404 -6.057 1.00 79.38 89 PRO A C 1
ATOM 690 O O . PRO A 1 89 ? 18.410 -11.551 -5.913 1.00 79.38 89 PRO A O 1
ATOM 693 N N . ILE A 1 90 ? 17.758 -9.879 -7.265 1.00 77.62 90 ILE A N 1
ATOM 694 C CA . ILE A 1 90 ? 17.914 -10.631 -8.526 1.00 77.62 90 ILE A CA 1
ATOM 695 C C . ILE A 1 90 ? 18.917 -10.016 -9.508 1.00 77.62 90 ILE A C 1
ATOM 697 O O . ILE A 1 90 ? 19.302 -10.694 -10.454 1.00 77.62 90 ILE A O 1
ATOM 701 N N . ALA A 1 91 ? 19.392 -8.788 -9.273 1.00 73.75 91 ALA A N 1
ATOM 702 C CA . ALA A 1 91 ? 20.324 -8.065 -10.147 1.00 73.75 91 ALA A CA 1
ATOM 703 C C . ALA A 1 91 ? 21.651 -8.813 -10.402 1.00 73.75 91 ALA A C 1
ATOM 705 O O . ALA A 1 91 ? 22.354 -8.540 -11.374 1.00 73.75 91 ALA A O 1
ATOM 706 N N . HIS A 1 92 ? 21.988 -9.781 -9.544 1.00 74.94 92 HIS A N 1
ATOM 707 C CA . HIS A 1 92 ? 23.178 -10.634 -9.651 1.00 74.94 92 HIS A CA 1
ATOM 708 C C . HIS A 1 92 ? 22.847 -12.125 -9.503 1.00 74.94 92 HIS A C 1
ATOM 710 O O . HIS A 1 92 ? 23.704 -12.926 -9.131 1.00 74.94 92 HIS A O 1
ATOM 716 N N . LEU A 1 93 ? 21.587 -12.507 -9.732 1.00 77.56 93 LEU A N 1
ATOM 717 C CA . LEU A 1 93 ? 21.177 -13.897 -9.616 1.00 77.56 93 LEU A CA 1
ATOM 718 C C . LEU A 1 93 ? 21.614 -14.674 -10.861 1.00 77.56 93 LEU A C 1
ATOM 720 O O . LEU A 1 93 ? 20.985 -14.590 -11.914 1.00 77.56 93 LEU A O 1
ATOM 724 N N . ASP A 1 94 ? 22.637 -15.510 -10.709 1.00 77.25 94 ASP A N 1
ATOM 725 C CA . ASP A 1 94 ? 22.984 -16.544 -11.685 1.00 77.25 94 ASP A CA 1
ATOM 726 C C . ASP A 1 94 ? 21.969 -17.692 -11.612 1.00 77.25 94 ASP A C 1
ATOM 728 O O . ASP A 1 94 ? 22.255 -18.781 -11.105 1.00 77.25 94 ASP A O 1
ATOM 732 N N . TYR A 1 95 ? 20.745 -17.450 -12.090 1.00 77.06 95 TYR A N 1
ATOM 733 C CA . TYR A 1 95 ? 19.692 -18.459 -12.074 1.00 77.06 95 TYR A CA 1
ATOM 734 C C . TYR A 1 95 ? 20.145 -19.718 -12.828 1.00 77.06 95 TYR A C 1
ATOM 736 O O . TYR A 1 95 ? 20.407 -19.698 -14.034 1.00 77.06 95 TYR A O 1
ATOM 744 N N . LYS A 1 96 ? 20.218 -20.841 -12.109 1.00 77.56 96 LYS A N 1
ATOM 745 C CA . LYS A 1 96 ? 20.379 -22.176 -12.685 1.00 77.56 96 LYS A CA 1
ATOM 746 C C . LYS A 1 96 ? 19.050 -22.894 -12.559 1.00 77.56 96 LYS A C 1
ATOM 748 O O . LYS A 1 96 ? 18.612 -23.203 -11.452 1.00 77.56 96 LYS A O 1
ATOM 753 N N . ALA A 1 97 ? 18.412 -23.137 -13.701 1.00 74.94 97 ALA A N 1
ATOM 754 C CA . ALA A 1 97 ? 17.202 -23.937 -13.747 1.00 74.94 97 ALA A CA 1
ATOM 755 C C . ALA A 1 97 ? 17.474 -25.297 -13.075 1.00 74.94 97 ALA A C 1
ATOM 757 O O . ALA A 1 97 ? 18.475 -25.944 -13.403 1.00 74.94 97 ALA A O 1
ATOM 758 N N . PRO A 1 98 ? 16.626 -25.739 -12.132 1.00 74.50 98 PRO A N 1
ATOM 759 C CA . PRO A 1 98 ? 16.734 -27.076 -11.573 1.00 74.50 98 PRO A CA 1
ATOM 760 C C . PRO A 1 98 ? 16.672 -28.124 -12.689 1.00 74.50 98 PRO A C 1
ATOM 762 O O . PRO A 1 98 ? 15.845 -28.028 -13.595 1.00 74.50 98 PRO A O 1
ATOM 765 N N . ALA A 1 99 ? 17.489 -29.174 -12.585 1.00 68.62 99 ALA A N 1
ATOM 766 C CA . ALA A 1 99 ? 17.487 -30.307 -13.520 1.00 68.62 99 ALA A CA 1
ATOM 767 C C . ALA A 1 99 ? 16.168 -31.117 -13.520 1.00 68.62 99 ALA A C 1
ATOM 769 O O . ALA A 1 99 ? 16.054 -32.125 -14.210 1.00 68.62 99 ALA A O 1
ATOM 770 N N . THR A 1 100 ? 15.182 -30.700 -12.724 1.00 64.19 100 THR A N 1
ATOM 771 C CA . THR A 1 100 ? 13.885 -31.353 -12.552 1.00 64.19 100 THR A CA 1
ATOM 772 C C .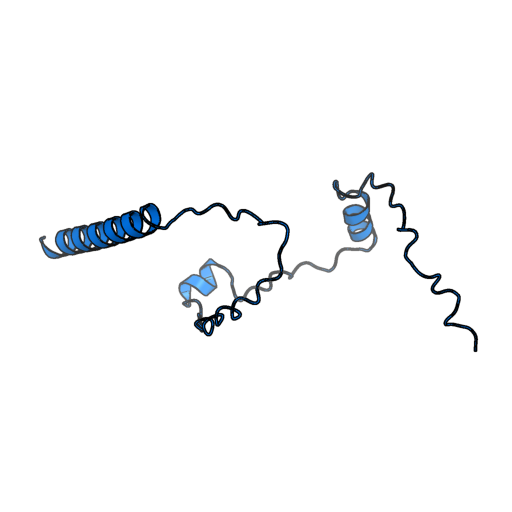 THR A 1 100 ? 12.791 -30.799 -13.451 1.00 64.19 100 THR A C 1
ATOM 774 O O . THR A 1 100 ? 11.675 -31.297 -13.350 1.00 64.19 100 THR A O 1
ATOM 777 N N . ILE A 1 101 ? 13.056 -29.823 -14.330 1.00 59.62 101 ILE A N 1
ATOM 778 C CA . ILE A 1 101 ? 12.113 -29.526 -15.417 1.00 59.62 101 ILE A CA 1
ATOM 779 C C . ILE A 1 101 ? 12.184 -30.719 -16.375 1.00 59.62 101 ILE A C 1
ATOM 781 O O . ILE A 1 101 ? 13.202 -30.871 -17.058 1.00 59.62 101 ILE A O 1
ATOM 785 N N . PRO A 1 102 ? 11.158 -31.591 -16.454 1.00 56.53 102 PRO A N 1
ATOM 786 C CA . PRO A 1 102 ? 11.089 -32.517 -17.565 1.00 56.53 102 PRO A CA 1
ATOM 787 C C . PRO A 1 102 ? 10.985 -31.619 -18.786 1.00 56.53 102 PRO A C 1
ATOM 789 O O . PRO A 1 102 ? 10.048 -30.829 -18.875 1.00 56.53 102 PRO A O 1
ATOM 792 N N . SER A 1 103 ? 11.996 -31.684 -19.647 1.00 57.06 103 SER A N 1
ATOM 793 C CA . SER A 1 103 ? 12.008 -31.119 -20.988 1.00 57.06 103 SER A CA 1
ATOM 794 C C . SER A 1 103 ? 10.569 -30.995 -21.513 1.00 57.06 103 SER A C 1
ATOM 796 O O . SER A 1 103 ? 9.926 -31.977 -21.894 1.00 57.06 103 SER A O 1
ATOM 798 N N . ALA A 1 104 ? 10.030 -29.770 -21.493 1.00 55.56 104 ALA A N 1
ATOM 799 C CA . ALA A 1 104 ? 8.721 -29.449 -22.067 1.00 55.56 104 ALA A CA 1
ATOM 800 C C . ALA A 1 104 ? 8.752 -29.555 -23.608 1.00 55.56 104 ALA A C 1
ATOM 802 O O . ALA A 1 104 ? 7.851 -29.103 -24.303 1.00 55.56 104 ALA A O 1
ATOM 803 N N . GLU A 1 105 ? 9.805 -30.167 -24.147 1.00 53.53 105 GLU A N 1
ATOM 804 C CA . GLU A 1 105 ? 10.104 -30.383 -25.553 1.00 53.53 105 GLU A CA 1
ATOM 805 C C . GLU A 1 105 ? 9.389 -31.643 -26.082 1.00 53.53 105 GLU A C 1
ATOM 807 O O . GLU A 1 105 ? 9.452 -31.933 -27.273 1.00 53.53 105 GLU A O 1
ATOM 812 N N . LYS A 1 106 ? 8.689 -32.405 -25.223 1.00 54.09 106 LYS A N 1
ATOM 813 C CA . LYS A 1 106 ? 8.035 -33.675 -25.598 1.00 54.09 106 LYS A CA 1
ATOM 814 C C . LYS A 1 106 ? 6.503 -33.703 -25.573 1.00 54.09 106 LYS A C 1
ATOM 816 O O . LYS A 1 106 ? 5.939 -34.769 -25.799 1.00 54.09 106 LYS A O 1
ATOM 821 N N . MET A 1 107 ? 5.825 -32.575 -25.349 1.00 53.59 107 MET A N 1
ATOM 822 C CA . MET A 1 107 ? 4.354 -32.483 -25.470 1.00 53.59 107 MET A CA 1
ATOM 823 C C . MET A 1 107 ? 3.865 -31.554 -26.590 1.00 53.59 107 MET A C 1
ATOM 825 O O . MET A 1 107 ? 2.662 -31.371 -26.742 1.00 53.59 107 MET A O 1
ATOM 829 N N . THR A 1 108 ? 4.772 -31.053 -27.431 1.00 49.84 108 THR A N 1
ATOM 830 C CA . THR A 1 108 ? 4.422 -30.349 -28.676 1.00 49.84 108 THR A CA 1
ATOM 831 C C . THR A 1 108 ? 5.019 -31.086 -29.875 1.00 49.84 108 THR A C 1
ATOM 833 O O . THR A 1 108 ? 5.761 -30.516 -30.664 1.00 49.84 108 THR A O 1
ATOM 836 N N . ASN A 1 109 ? 4.723 -32.381 -29.989 1.00 45.78 109 ASN A N 1
ATOM 837 C CA . ASN A 1 109 ? 4.763 -33.079 -31.272 1.00 45.78 109 ASN A CA 1
ATOM 838 C C . ASN A 1 109 ? 3.315 -33.433 -31.611 1.00 45.78 109 ASN A C 1
ATOM 840 O O . ASN A 1 109 ? 2.708 -34.253 -30.918 1.00 45.78 109 ASN A O 1
ATOM 844 N N . GLY A 1 110 ? 2.769 -32.738 -32.609 1.00 43.50 110 GLY A N 1
ATOM 845 C CA . GLY A 1 110 ? 1.619 -33.220 -33.371 1.00 43.50 110 GLY A CA 1
ATOM 846 C C . GLY A 1 110 ? 2.034 -34.332 -34.323 1.00 43.50 110 GLY A C 1
ATOM 847 O O . GLY A 1 110 ? 3.241 -34.403 -34.651 1.00 43.50 110 GLY A O 1
#

Sequence (110 aa):
MSSLEEQLHMMQQQITALQEQLHNAPLTPMQSADGTATTLPLRSMGTRPHYDWSPSEGLTELMGVDTPLHITTPLSDSERKNIIECYPPIAHLDYKAPATIPSAEKMTNG

Organism: NCBI:txid35722

Radius of gyration: 27.64 Å; chains: 1; bounding box: 41×56×73 Å

Foldseek 3Di:
DPPVVVVVVVVVVVVVVVVVVVVPPDPPPPPPPPDDPDPDPPPPPPDDDDDPDDDDPVRCVVVVVVPPPPPDDPDDPVVVVCCQCVVPVPVPDPDDDPPPPPPPVPPPDD